Protein AF-A0A067FQT7-F1 (afdb_monomer_lite)

Secondary structure (DSSP, 8-state):
-EEEE-GGG-EEEEEEEEEEEE---S----S---EEEEEEEEESSB-SSSBTTSEEEEEEESGGGBPP-SS-S-GGGTEEEEEEEEEEEEETTTEEEEEEEEEEEEE-----

Organism: Citrus sinensis (NCBI:txid2711)

pLDDT: mean 88.09, std 12.65, range [48.38, 97.69]

Radius of gyration: 15.31 Å; chains: 1; bounding box: 39×27×37 Å

Structure (mmCIF, N/CA/C/O backbone):
data_AF-A0A067FQT7-F1
#
_entry.id   AF-A0A067FQT7-F1
#
loop_
_atom_site.group_PDB
_atom_site.id
_atom_site.type_symbol
_atom_site.label_atom_id
_atom_site.label_alt_id
_atom_site.label_comp_id
_atom_site.label_asym_id
_atom_site.label_entity_id
_atom_site.label_seq_id
_atom_site.pdbx_PDB_ins_code
_atom_site.Cartn_x
_atom_site.Cartn_y
_atom_site.Cartn_z
_atom_site.occupancy
_atom_site.B_iso_or_equiv
_atom_site.auth_seq_id
_atom_site.auth_comp_id
_atom_site.auth_asym_id
_atom_site.auth_atom_id
_atom_site.pdbx_PDB_model_num
ATOM 1 N N . LEU A 1 1 ? -0.163 -12.290 1.552 1.00 90.62 1 LEU A N 1
ATOM 2 C CA . LEU A 1 1 ? 0.263 -11.861 0.200 1.00 90.62 1 LEU A CA 1
ATOM 3 C C . LEU A 1 1 ? -0.926 -11.193 -0.452 1.00 90.62 1 LEU A C 1
ATOM 5 O O . LEU A 1 1 ? -2.039 -11.621 -0.174 1.00 90.62 1 LEU A O 1
ATOM 9 N N . TYR A 1 2 ? -0.696 -10.158 -1.249 1.00 93.38 2 TYR A N 1
ATOM 10 C CA . TYR A 1 2 ? -1.744 -9.439 -1.963 1.00 93.38 2 TYR A CA 1
ATOM 11 C C . TYR A 1 2 ? -1.338 -9.266 -3.419 1.00 93.38 2 TYR A C 1
ATOM 13 O O . TYR A 1 2 ? -0.151 -9.191 -3.735 1.00 93.38 2 TYR A O 1
ATOM 21 N N . VAL A 1 3 ? -2.342 -9.202 -4.279 1.00 93.31 3 VAL A N 1
ATOM 22 C CA . VAL A 1 3 ? -2.197 -8.907 -5.699 1.00 93.31 3 VAL A CA 1
ATOM 23 C C . VAL A 1 3 ? -2.698 -7.483 -5.905 1.00 93.31 3 VAL A C 1
ATOM 25 O O . VAL A 1 3 ? -3.790 -7.152 -5.448 1.00 93.31 3 VAL A O 1
ATOM 28 N N . GLY A 1 4 ? -1.887 -6.631 -6.525 1.00 88.00 4 GLY A N 1
ATOM 29 C CA . GLY A 1 4 ? -2.223 -5.229 -6.766 1.00 88.00 4 GLY A CA 1
ATOM 30 C C . GLY A 1 4 ? -2.069 -4.855 -8.233 1.00 88.00 4 GLY A C 1
ATOM 31 O O . GLY A 1 4 ? -1.224 -5.408 -8.932 1.00 88.00 4 GLY A O 1
ATOM 32 N N . ALA A 1 5 ? -2.872 -3.896 -8.689 1.00 88.44 5 ALA A N 1
ATOM 33 C CA . ALA A 1 5 ? -2.715 -3.278 -10.000 1.00 88.44 5 ALA A CA 1
ATOM 34 C C . ALA A 1 5 ? -1.763 -2.077 -9.890 1.00 88.44 5 ALA A C 1
ATOM 36 O O . ALA A 1 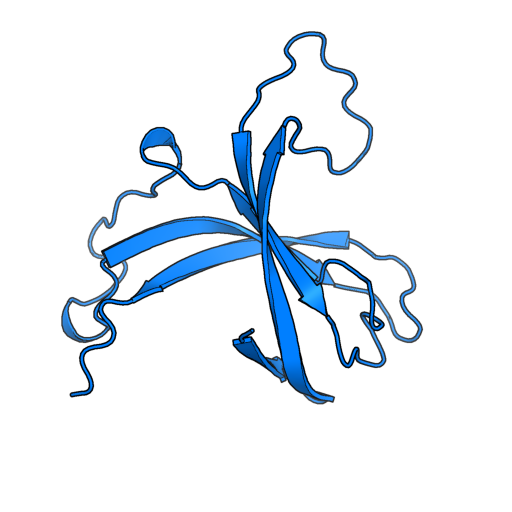5 ? -2.030 -1.153 -9.122 1.00 88.44 5 ALA A O 1
ATOM 37 N N . PHE A 1 6 ? -0.665 -2.077 -10.651 1.00 82.94 6 PHE A N 1
ATOM 38 C CA . PHE A 1 6 ? 0.366 -1.031 -10.604 1.00 82.94 6 PHE A CA 1
ATOM 39 C C . PHE A 1 6 ? 0.462 -0.284 -11.938 1.00 82.94 6 PHE A C 1
ATOM 41 O O . PHE A 1 6 ? 1.506 -0.217 -12.585 1.00 82.94 6 PHE 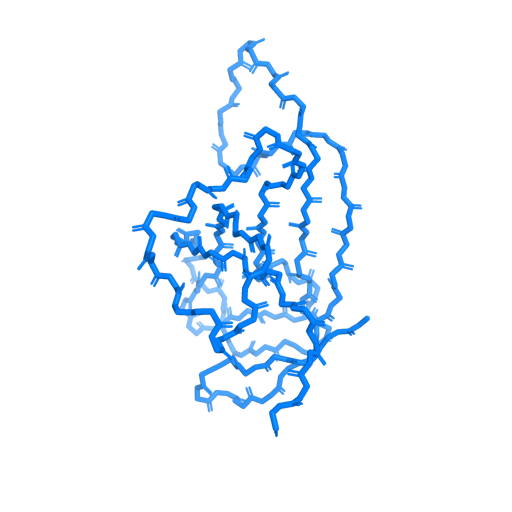A O 1
ATOM 48 N N . GLY A 1 7 ? -0.664 0.300 -12.350 1.00 77.88 7 GLY A N 1
ATOM 49 C CA . GLY A 1 7 ? -0.740 1.129 -13.551 1.00 77.88 7 GLY A CA 1
ATOM 50 C C . GLY A 1 7 ? -0.412 0.348 -14.836 1.00 77.88 7 GLY A C 1
ATOM 51 O O . GLY A 1 7 ? -0.888 -0.778 -14.994 1.00 77.88 7 GLY A O 1
ATOM 52 N N . PRO A 1 8 ? 0.368 0.922 -15.773 1.00 79.62 8 PRO A N 1
ATOM 53 C CA . PRO A 1 8 ? 0.585 0.342 -17.103 1.00 79.62 8 PRO A CA 1
ATOM 54 C C . PRO A 1 8 ? 1.442 -0.933 -17.098 1.00 79.62 8 PRO A C 1
ATOM 56 O O . PRO A 1 8 ? 1.504 -1.618 -18.114 1.00 79.62 8 PRO A O 1
ATOM 59 N N . TYR A 1 9 ? 2.094 -1.262 -15.979 1.00 79.38 9 TYR A N 1
ATOM 60 C CA . TYR A 1 9 ? 2.978 -2.428 -15.857 1.00 79.38 9 TYR A CA 1
ATOM 61 C C . TYR A 1 9 ? 2.228 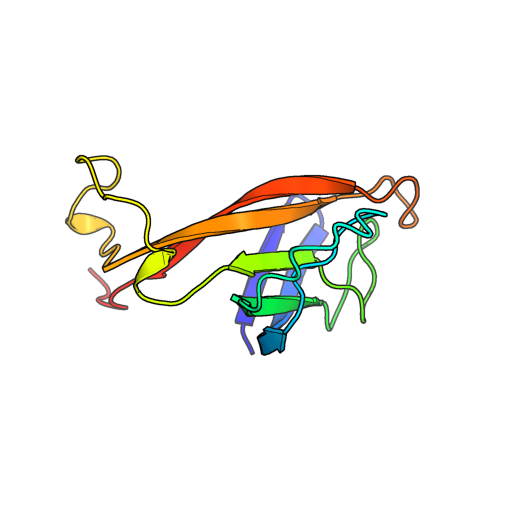-3.715 -15.500 1.00 79.38 9 TYR A C 1
ATOM 63 O O . TYR A 1 9 ? 2.803 -4.798 -15.515 1.00 79.38 9 TYR A O 1
ATOM 71 N N . GLY A 1 10 ? 0.922 -3.607 -15.246 1.00 87.50 10 GLY A N 1
ATOM 72 C CA . GLY A 1 10 ? 0.059 -4.743 -14.977 1.00 87.50 10 GLY A CA 1
ATOM 73 C C . GLY A 1 10 ? -0.015 -5.093 -13.496 1.00 87.50 10 GLY A C 1
ATOM 74 O O . GLY A 1 10 ? -0.058 -4.229 -12.615 1.00 87.50 10 GLY A O 1
ATOM 75 N N . THR A 1 11 ? -0.159 -6.387 -13.241 1.00 93.50 11 THR A N 1
ATOM 76 C CA . THR A 1 11 ? -0.446 -6.926 -11.915 1.00 93.50 11 THR A CA 1
ATOM 77 C C . THR A 1 11 ? 0.839 -7.340 -11.213 1.00 93.50 11 THR A C 1
ATOM 79 O O . THR A 1 11 ? 1.624 -8.094 -11.773 1.00 93.50 11 THR A O 1
ATOM 82 N N . GLU A 1 12 ? 0.998 -6.933 -9.955 1.00 94.50 12 GLU A N 1
ATOM 83 C CA . GLU A 1 12 ? 2.159 -7.270 -9.130 1.00 94.50 12 GLU A CA 1
ATOM 84 C C . GLU A 1 12 ? 1.747 -7.991 -7.850 1.00 94.50 12 GLU A C 1
ATOM 86 O O . GLU A 1 12 ? 0.674 -7.751 -7.283 1.00 94.50 12 GLU A O 1
ATOM 91 N N . VAL A 1 13 ? 2.648 -8.826 -7.339 1.00 96.62 13 VAL A N 1
ATOM 92 C CA . VAL A 1 13 ? 2.492 -9.454 -6.029 1.00 96.62 13 VAL A CA 1
ATOM 93 C C . VAL A 1 13 ? 3.235 -8.627 -4.990 1.00 96.62 13 VAL A C 1
ATOM 95 O O . VAL A 1 13 ? 4.426 -8.336 -5.126 1.00 96.62 13 VAL A O 1
ATOM 98 N N . VAL A 1 14 ? 2.541 -8.291 -3.905 1.00 97.06 14 VAL A N 1
ATOM 99 C CA . VAL A 1 14 ? 3.118 -7.595 -2.757 1.00 97.06 14 VAL A CA 1
ATOM 100 C C . VAL A 1 14 ? 2.936 -8.380 -1.465 1.00 97.06 14 VAL A C 1
ATOM 102 O O . VAL A 1 14 ? 1.941 -9.075 -1.230 1.00 97.06 14 VAL A O 1
ATOM 105 N N . GLN A 1 15 ? 3.904 -8.236 -0.570 1.00 97.69 15 GLN A N 1
ATOM 106 C CA . GLN A 1 15 ? 3.802 -8.706 0.800 1.00 97.69 15 GLN A CA 1
ATOM 107 C C . GLN A 1 15 ? 3.496 -7.529 1.718 1.00 97.69 15 GLN A C 1
ATOM 109 O O . GLN A 1 15 ? 4.335 -6.651 1.899 1.00 97.69 15 GLN A O 1
ATOM 114 N N . LEU A 1 16 ? 2.317 -7.542 2.339 1.00 96.38 16 LEU A N 1
ATOM 115 C CA . LEU A 1 16 ? 2.009 -6.629 3.433 1.00 96.38 16 LEU A CA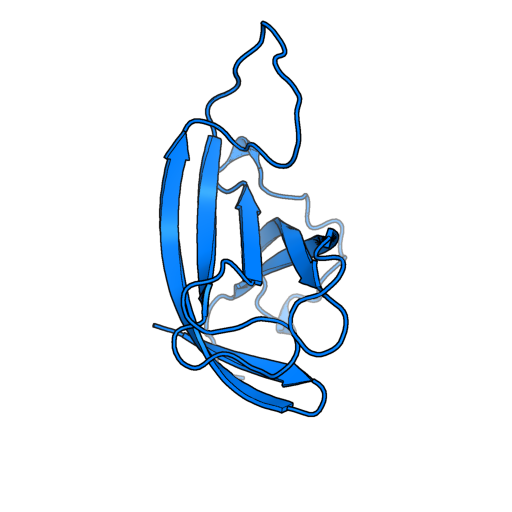 1
ATOM 116 C C . LEU A 1 16 ? 2.666 -7.142 4.720 1.00 96.38 16 LEU A C 1
ATOM 118 O O . LEU A 1 16 ? 2.467 -8.299 5.098 1.00 96.38 16 LEU A O 1
ATOM 122 N N . ARG A 1 17 ? 3.438 -6.290 5.387 1.00 95.56 17 ARG A N 1
ATOM 123 C CA . ARG A 1 17 ? 4.146 -6.581 6.635 1.00 95.56 17 ARG A CA 1
ATOM 124 C C . ARG A 1 17 ? 3.699 -5.586 7.693 1.00 95.56 17 ARG A C 1
ATOM 126 O O . ARG A 1 17 ? 3.7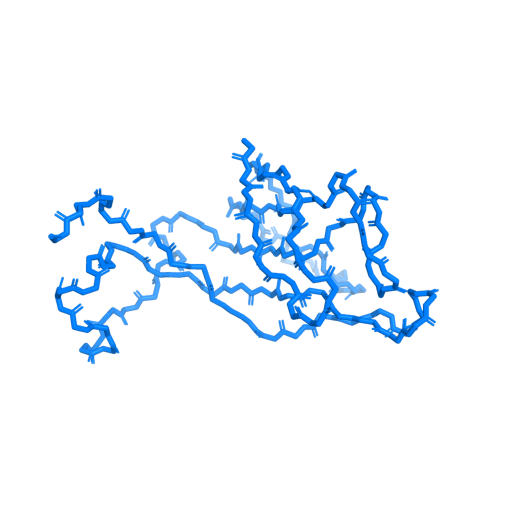82 -4.385 7.464 1.00 95.56 17 ARG A O 1
ATOM 133 N N . ARG A 1 18 ? 3.242 -6.079 8.843 1.00 94.62 18 ARG A N 1
ATOM 134 C CA . ARG A 1 18 ? 2.948 -5.248 10.019 1.00 94.62 18 ARG A CA 1
ATOM 135 C C . ARG A 1 18 ? 4.233 -5.038 10.811 1.00 94.62 18 ARG A C 1
ATOM 137 O O . ARG A 1 18 ? 4.974 -5.994 11.031 1.00 94.62 18 ARG A O 1
ATOM 144 N N . LYS A 1 19 ? 4.490 -3.803 11.227 1.00 93.38 19 LYS A N 1
ATOM 145 C CA . LYS A 1 19 ? 5.690 -3.384 11.955 1.00 93.38 19 LYS A CA 1
ATOM 146 C C . LYS A 1 19 ? 5.307 -2.443 13.095 1.00 93.38 19 LYS A C 1
ATOM 148 O O . LYS A 1 19 ? 4.249 -1.817 13.076 1.00 93.38 19 LYS A O 1
ATOM 153 N N . TYR A 1 20 ? 6.201 -2.358 14.072 1.00 91.25 20 TYR A N 1
ATOM 154 C CA . TYR A 1 20 ? 6.136 -1.411 15.177 1.00 91.25 20 TYR A CA 1
ATOM 155 C C . TYR A 1 20 ? 7.482 -0.716 15.259 1.00 91.25 20 TYR A C 1
ATOM 157 O O . TYR A 1 20 ? 8.517 -1.381 15.195 1.00 91.25 20 TYR A O 1
ATOM 165 N N . GLY A 1 21 ? 7.486 0.605 15.365 1.00 87.06 21 GLY A N 1
ATOM 166 C CA . GLY A 1 21 ? 8.739 1.342 15.415 1.00 87.06 21 GLY A CA 1
ATOM 167 C C . GLY A 1 21 ? 8.638 2.727 14.818 1.00 87.06 21 GLY A C 1
ATOM 168 O O . GLY A 1 21 ? 7.553 3.284 14.649 1.00 87.06 21 GLY A O 1
ATOM 169 N N . GLN A 1 22 ? 9.804 3.253 14.467 1.00 79.38 22 GLN A N 1
ATOM 170 C CA . GLN A 1 22 ? 9.914 4.537 13.806 1.00 79.38 22 GLN A CA 1
ATOM 171 C C . GLN A 1 22 ? 9.310 4.486 12.406 1.00 79.38 22 GLN A C 1
ATOM 173 O O . GLN A 1 22 ? 9.554 3.564 11.621 1.00 79.38 22 GLN A O 1
ATOM 178 N N . TRP A 1 23 ? 8.552 5.531 12.103 1.00 74.38 23 TRP A N 1
ATOM 179 C CA . TRP A 1 23 ? 8.084 5.855 10.768 1.00 74.38 23 TRP A CA 1
ATOM 180 C C . TRP A 1 23 ? 9.077 6.842 10.145 1.00 74.38 23 TRP A C 1
ATOM 182 O O . TRP A 1 23 ? 8.841 8.045 10.131 1.00 74.38 23 TRP A O 1
ATOM 192 N N . SER A 1 24 ? 10.240 6.365 9.698 1.00 63.94 24 SER A N 1
ATOM 193 C CA . SER A 1 24 ? 11.247 7.227 9.074 1.00 63.94 24 SER A CA 1
ATOM 194 C C . SER A 1 24 ? 11.102 7.203 7.550 1.00 63.94 24 SER A C 1
ATOM 196 O O . SER A 1 24 ? 11.241 6.181 6.879 1.00 63.94 24 SER A O 1
ATOM 198 N N . GLY A 1 25 ? 10.764 8.347 6.967 1.00 58.50 25 GLY A N 1
ATOM 199 C CA . GLY A 1 25 ? 11.096 8.664 5.584 1.00 58.50 25 GLY A CA 1
ATOM 200 C C . GLY A 1 25 ? 11.872 9.959 5.634 1.00 58.50 25 GLY A C 1
ATOM 201 O O . GLY A 1 25 ? 11.291 10.960 6.012 1.00 58.50 25 GLY A O 1
ATOM 202 N N . GLU A 1 26 ? 13.160 9.892 5.315 1.00 51.00 26 GLU A N 1
ATOM 203 C CA . GLU A 1 26 ? 14.048 11.050 5.169 1.00 51.00 26 GLU A CA 1
ATOM 204 C C . GLU A 1 26 ? 14.289 11.880 6.445 1.00 51.00 26 GLU A C 1
ATOM 206 O O . GLU A 1 26 ? 13.543 12.772 6.816 1.00 51.00 26 GLU A O 1
ATOM 211 N N . GLY A 1 27 ? 15.431 11.618 7.088 1.00 48.38 27 GLY A N 1
ATOM 212 C CA . GLY A 1 27 ? 16.253 12.675 7.691 1.00 48.38 27 GLY A CA 1
ATOM 213 C C . GLY A 1 27 ? 15.807 13.332 9.001 1.00 48.38 27 GLY A C 1
ATOM 214 O O . GLY A 1 27 ? 16.650 13.963 9.635 1.00 48.38 27 GLY A O 1
ATOM 215 N N . GLU A 1 28 ? 14.570 13.176 9.468 1.00 49.34 28 GLU A N 1
ATOM 216 C CA . GLU A 1 28 ? 14.153 13.815 10.721 1.00 49.34 28 GLU A CA 1
ATOM 217 C C . GLU A 1 28 ? 14.641 13.037 11.950 1.00 49.34 28 GLU A C 1
ATOM 219 O O . GLU A 1 28 ? 13.959 12.189 12.524 1.00 49.34 28 GLU A O 1
ATOM 224 N N . LYS A 1 29 ? 15.858 13.370 12.391 1.00 51.28 29 LYS A N 1
ATOM 225 C CA . LYS A 1 29 ? 16.305 13.149 13.772 1.00 51.28 29 LYS A CA 1
ATOM 226 C C . LYS A 1 29 ? 15.658 14.201 14.679 1.00 51.28 29 LYS A C 1
ATOM 228 O O . LYS A 1 29 ? 16.341 15.072 15.208 1.00 51.28 29 LYS A O 1
ATOM 233 N N . SER A 1 30 ? 14.338 14.137 14.820 1.00 53.31 30 SER A N 1
ATOM 234 C CA . SER A 1 30 ? 13.639 14.816 15.910 1.00 53.31 30 SER A CA 1
ATOM 235 C C . SER A 1 30 ? 13.862 14.029 17.207 1.00 53.31 30 SER A C 1
ATOM 237 O O . SER A 1 30 ? 13.874 12.796 17.197 1.00 53.31 30 SER A O 1
ATOM 239 N N . SER A 1 31 ? 14.067 14.731 18.322 1.00 55.09 31 SER A N 1
ATOM 240 C CA . SER A 1 31 ? 14.167 14.148 19.668 1.00 55.09 31 SER A CA 1
ATOM 241 C C . SER A 1 31 ? 12.861 13.498 20.144 1.00 55.09 31 SER A C 1
ATOM 243 O O . SER A 1 31 ? 12.893 12.694 21.074 1.00 55.09 31 SER A O 1
ATOM 245 N N . ASP A 1 32 ? 11.744 13.775 19.467 1.00 55.88 32 ASP A N 1
ATOM 246 C CA . ASP A 1 32 ? 10.430 13.204 19.750 1.00 55.88 32 ASP A CA 1
ATOM 247 C C . ASP A 1 32 ? 10.192 11.983 18.850 1.00 55.88 32 ASP A C 1
ATOM 249 O O . ASP A 1 32 ? 9.486 12.023 17.841 1.00 55.88 32 ASP A O 1
ATOM 253 N N . MET A 1 33 ? 10.861 10.874 19.180 1.00 60.56 33 MET A N 1
ATOM 254 C CA . MET A 1 33 ? 10.689 9.604 18.471 1.00 60.56 33 MET A CA 1
ATOM 255 C C . MET A 1 33 ? 9.314 9.000 18.774 1.00 60.56 33 MET A C 1
ATOM 257 O O . MET A 1 33 ? 9.152 8.239 19.728 1.00 60.56 33 MET A O 1
ATOM 261 N N . GLU A 1 34 ? 8.321 9.293 17.939 1.00 69.19 34 GLU A N 1
ATOM 262 C CA . GLU A 1 34 ? 7.026 8.619 18.011 1.00 69.19 34 GLU A CA 1
ATOM 263 C C . GLU A 1 34 ? 7.103 7.204 17.411 1.00 69.19 34 GLU A C 1
ATOM 265 O O . GLU A 1 34 ? 7.529 6.988 16.270 1.00 69.19 34 GLU A O 1
ATOM 270 N N . PHE A 1 35 ? 6.682 6.217 18.203 1.00 83.12 35 PHE A N 1
ATOM 271 C CA . PHE A 1 35 ? 6.544 4.829 17.775 1.00 83.12 35 PHE A CA 1
ATOM 272 C C . PHE A 1 35 ? 5.147 4.613 17.206 1.00 83.12 35 PHE A C 1
ATOM 274 O O . PHE A 1 35 ? 4.147 4.834 17.888 1.00 83.12 35 PHE A O 1
ATOM 281 N N . PHE A 1 36 ? 5.076 4.119 15.974 1.00 87.75 36 PHE A N 1
ATOM 282 C CA . PHE A 1 36 ? 3.813 3.802 15.321 1.00 87.75 36 PHE A CA 1
ATOM 283 C C . PHE A 1 36 ? 3.684 2.303 15.106 1.00 87.75 36 PHE A C 1
ATOM 285 O O . PHE A 1 36 ? 4.660 1.602 14.830 1.00 87.75 36 PHE A O 1
ATOM 292 N N . GLU A 1 37 ? 2.449 1.825 15.173 1.00 93.62 37 GLU A N 1
ATOM 293 C CA . GLU A 1 37 ? 2.063 0.613 14.473 1.00 93.62 37 GLU A CA 1
ATOM 294 C C . GLU A 1 37 ? 1.822 0.978 13.006 1.00 93.62 37 GLU A C 1
ATOM 296 O O . GLU A 1 37 ? 1.083 1.913 12.697 1.00 93.62 37 GLU A O 1
ATOM 301 N N . TYR A 1 38 ? 2.451 0.266 12.081 1.00 94.94 38 TYR A N 1
ATOM 302 C CA . TYR A 1 38 ? 2.320 0.572 10.666 1.00 94.94 38 TYR A CA 1
ATOM 303 C C . TYR A 1 38 ? 2.436 -0.669 9.792 1.00 94.94 38 TYR A C 1
ATOM 305 O O . TYR A 1 38 ? 2.855 -1.740 10.235 1.00 94.94 38 TYR A O 1
ATOM 313 N N . VAL A 1 39 ? 2.042 -0.525 8.531 1.00 96.00 39 VAL A N 1
ATOM 314 C CA . VAL A 1 39 ? 2.227 -1.557 7.514 1.00 96.00 39 VAL A CA 1
ATOM 315 C C . VAL A 1 39 ? 3.109 -1.057 6.385 1.00 96.00 39 VAL A C 1
ATOM 317 O O . VAL A 1 39 ? 3.057 0.116 6.022 1.00 96.00 39 VAL A O 1
ATOM 320 N N . GLU A 1 40 ? 3.880 -1.970 5.811 1.00 96.19 40 GLU A N 1
ATOM 321 C CA . GLU A 1 40 ? 4.634 -1.789 4.571 1.00 96.19 40 GLU A CA 1
ATOM 322 C C . GLU A 1 40 ? 4.181 -2.842 3.561 1.00 96.19 40 GLU A C 1
ATOM 324 O O . GLU A 1 40 ? 4.082 -4.022 3.899 1.00 96.19 40 GLU A O 1
ATOM 329 N N . ALA A 1 41 ? 3.929 -2.438 2.321 1.00 96.62 41 ALA A N 1
ATOM 330 C CA . ALA A 1 41 ? 3.779 -3.342 1.192 1.00 96.62 41 ALA A CA 1
ATOM 331 C C . ALA A 1 41 ? 5.105 -3.400 0.430 1.00 96.62 41 ALA A C 1
ATOM 333 O O . ALA A 1 41 ? 5.553 -2.396 -0.125 1.00 96.62 41 ALA A O 1
ATOM 334 N N . VAL A 1 42 ? 5.727 -4.575 0.410 1.00 96.81 42 VAL A N 1
ATOM 335 C CA . VAL A 1 42 ? 6.977 -4.843 -0.313 1.00 96.81 42 VAL A CA 1
ATOM 336 C C . VAL A 1 42 ? 6.651 -5.534 -1.627 1.00 96.81 42 VAL A C 1
ATOM 338 O O . VAL A 1 42 ? 5.928 -6.533 -1.613 1.00 96.81 42 VAL A O 1
ATOM 341 N N . LYS A 1 43 ? 7.180 -5.038 -2.749 1.00 96.50 43 LYS A N 1
ATOM 342 C CA . LYS A 1 43 ? 7.034 -5.720 -4.041 1.00 96.50 43 LYS A CA 1
ATOM 343 C C . LYS A 1 43 ? 7.836 -7.011 -4.052 1.00 96.50 43 LYS A C 1
ATOM 345 O O . LYS A 1 43 ? 9.009 -7.014 -3.700 1.00 96.50 43 LYS A O 1
ATOM 350 N N . LEU A 1 44 ? 7.199 -8.108 -4.444 1.00 96.88 44 LEU A N 1
ATOM 351 C CA . LEU A 1 44 ? 7.872 -9.395 -4.626 1.00 96.88 44 LEU A CA 1
ATOM 352 C C . LEU A 1 44 ? 8.255 -9.640 -6.082 1.00 96.88 44 LEU A C 1
ATOM 354 O O . LEU A 1 44 ? 9.266 -10.283 -6.333 1.00 96.88 44 LEU A O 1
ATOM 358 N N . THR A 1 45 ? 7.458 -9.126 -7.015 1.00 95.81 45 THR A N 1
ATOM 359 C CA . THR A 1 45 ? 7.689 -9.229 -8.462 1.00 95.81 45 THR A CA 1
ATOM 360 C C . THR A 1 45 ? 8.422 -7.997 -8.996 1.00 95.81 45 THR A C 1
ATOM 362 O O . THR A 1 45 ? 9.468 -8.151 -9.621 1.00 95.81 45 THR A O 1
ATOM 365 N N . GLY A 1 46 ? 7.978 -6.792 -8.623 1.00 94.06 46 GLY A N 1
ATOM 366 C CA . GLY A 1 46 ? 8.643 -5.545 -9.009 1.00 94.06 46 GLY A CA 1
ATOM 367 C C . GLY A 1 46 ? 8.280 -5.092 -10.423 1.00 94.06 46 GLY A C 1
ATOM 368 O O . GLY A 1 46 ? 7.958 -5.903 -11.278 1.00 94.06 46 GLY A O 1
ATOM 369 N N . ASP A 1 47 ? 8.389 -3.791 -10.682 1.00 93.38 47 ASP A N 1
ATOM 370 C CA . ASP A 1 47 ? 8.242 -3.223 -12.024 1.00 93.38 47 ASP A CA 1
ATOM 371 C C . ASP A 1 47 ? 9.443 -2.334 -12.400 1.00 93.38 47 ASP A C 1
ATOM 373 O O . ASP A 1 47 ? 10.433 -2.233 -11.669 1.00 93.38 47 ASP A O 1
ATOM 377 N N . LEU A 1 48 ? 9.361 -1.698 -13.573 1.00 92.25 48 LEU A N 1
ATOM 378 C CA . LEU A 1 48 ? 10.412 -0.835 -14.120 1.00 92.25 48 LEU A CA 1
ATOM 379 C C . LEU A 1 48 ? 10.680 0.425 -13.281 1.00 92.25 48 LEU A C 1
ATOM 381 O O . LEU A 1 48 ? 11.738 1.044 -13.427 1.00 92.25 48 LEU A O 1
ATOM 385 N N . ASN A 1 49 ? 9.736 0.831 -12.436 1.00 93.81 49 ASN A N 1
ATOM 386 C CA . ASN A 1 49 ? 9.841 2.000 -11.578 1.00 93.81 49 ASN A CA 1
ATOM 387 C C . ASN A 1 49 ? 10.194 1.603 -10.148 1.00 93.81 49 ASN A C 1
ATOM 389 O O . ASN A 1 49 ? 11.037 2.258 -9.560 1.00 93.81 49 ASN A O 1
ATOM 393 N N . VAL A 1 50 ? 9.603 0.551 -9.584 1.00 95.38 50 VAL A N 1
ATOM 394 C CA . VAL A 1 50 ? 9.848 0.077 -8.218 1.00 95.38 50 VAL A CA 1
ATOM 395 C C . VAL A 1 50 ? 10.191 -1.419 -8.255 1.00 95.38 50 VAL A C 1
ATOM 397 O O . VAL A 1 50 ? 9.294 -2.243 -8.457 1.00 95.38 50 VAL A O 1
ATOM 400 N N . PRO A 1 51 ? 11.463 -1.798 -8.043 1.00 96.19 51 PRO A N 1
ATOM 401 C CA . PRO A 1 51 ? 11.910 -3.176 -8.197 1.00 96.19 51 PRO A CA 1
ATOM 402 C C . PRO A 1 51 ? 11.435 -4.077 -7.051 1.00 96.19 51 PRO A C 1
ATOM 404 O O . PRO A 1 51 ? 10.962 -3.623 -6.005 1.00 96.19 51 PRO A O 1
ATOM 407 N N . ALA A 1 52 ? 11.578 -5.389 -7.245 1.00 97.19 52 ALA A N 1
ATOM 408 C CA . ALA A 1 52 ? 11.333 -6.366 -6.193 1.00 97.19 52 ALA A CA 1
ATOM 409 C C . ALA A 1 52 ? 12.239 -6.106 -4.978 1.00 97.19 52 ALA A C 1
ATOM 411 O O . ALA A 1 52 ? 13.394 -5.710 -5.112 1.00 97.19 52 ALA A O 1
ATOM 412 N N . GLY A 1 53 ? 11.709 -6.352 -3.784 1.00 96.94 53 GLY A N 1
ATOM 413 C CA . GLY A 1 53 ? 12.370 -6.083 -2.509 1.00 96.94 53 GLY A CA 1
ATOM 414 C C . GLY A 1 53 ? 12.111 -4.681 -1.956 1.00 96.94 53 GLY A C 1
ATOM 415 O O . GLY A 1 53 ? 12.216 -4.490 -0.745 1.00 96.94 53 GLY A O 1
ATOM 416 N N . GLU A 1 54 ? 11.691 -3.727 -2.789 1.00 97.06 54 GLU A N 1
ATOM 417 C CA . GLU A 1 54 ? 11.421 -2.361 -2.346 1.00 97.06 54 GLU A CA 1
ATOM 418 C C . GLU A 1 54 ? 10.021 -2.197 -1.744 1.00 97.06 54 GLU A C 1
ATOM 420 O O . GLU A 1 54 ? 9.033 -2.808 -2.172 1.00 97.06 54 GLU A O 1
ATOM 425 N N . VAL A 1 55 ? 9.925 -1.316 -0.744 1.00 95.44 55 VAL A N 1
ATOM 426 C CA . VAL A 1 55 ? 8.636 -0.879 -0.196 1.00 95.44 55 VAL A CA 1
ATOM 427 C C . VAL A 1 55 ? 7.964 0.040 -1.215 1.00 95.44 55 VAL A C 1
ATOM 429 O O . VAL A 1 55 ? 8.504 1.094 -1.548 1.00 95.44 55 VAL A O 1
ATOM 432 N N . THR A 1 56 ? 6.774 -0.339 -1.680 1.00 94.94 56 THR A N 1
ATOM 433 C CA . THR A 1 56 ? 5.979 0.438 -2.645 1.00 94.94 56 THR A CA 1
ATOM 434 C C . THR A 1 56 ? 4.845 1.220 -1.999 1.00 94.94 56 THR A C 1
ATOM 436 O O . THR A 1 56 ? 4.332 2.157 -2.603 1.00 94.94 56 THR A O 1
ATOM 439 N N . PHE A 1 57 ? 4.430 0.840 -0.792 1.00 95.88 57 PHE A N 1
ATOM 440 C CA . PHE A 1 57 ? 3.398 1.542 -0.042 1.00 95.88 57 PHE A CA 1
ATOM 441 C C . PHE A 1 57 ? 3.619 1.361 1.455 1.00 95.88 57 PHE A C 1
ATOM 443 O O . PHE A 1 57 ? 4.087 0.310 1.895 1.00 95.88 57 PHE A O 1
ATOM 450 N N . ARG A 1 58 ? 3.241 2.361 2.245 1.00 95.69 58 ARG A N 1
ATOM 451 C CA . ARG A 1 58 ? 3.204 2.275 3.704 1.00 95.69 58 ARG A CA 1
ATOM 452 C C . ARG A 1 58 ? 2.004 3.028 4.265 1.00 95.69 58 ARG A C 1
ATOM 454 O O . ARG A 1 58 ? 1.626 4.051 3.711 1.00 95.69 58 ARG A O 1
ATOM 461 N N . ALA A 1 59 ? 1.448 2.586 5.391 1.00 96.12 59 ALA A N 1
ATOM 462 C CA . ALA A 1 59 ? 0.440 3.357 6.134 1.00 96.12 59 ALA A CA 1
ATOM 463 C C . ALA A 1 59 ? 0.608 3.211 7.648 1.00 96.12 59 ALA A C 1
ATOM 465 O O . ALA A 1 59 ? 0.861 2.104 8.131 1.00 96.12 59 ALA A O 1
ATOM 466 N N . LYS A 1 60 ? 0.431 4.313 8.389 1.00 94.50 60 LYS A N 1
ATOM 467 C CA . LYS A 1 60 ? 0.302 4.274 9.853 1.00 94.50 60 LYS A CA 1
ATOM 468 C C . LYS A 1 60 ? -1.066 3.693 10.184 1.00 94.50 60 LYS A C 1
ATOM 470 O O . LYS A 1 60 ? -2.075 4.166 9.668 1.00 94.50 60 LYS A O 1
ATOM 475 N N . ILE A 1 61 ? -1.105 2.667 11.020 1.00 93.50 61 ILE A N 1
ATOM 476 C CA . ILE A 1 61 ? -2.342 1.978 11.389 1.00 93.50 61 ILE A CA 1
ATOM 477 C C . ILE A 1 61 ? -2.548 2.008 12.907 1.00 93.50 61 ILE A C 1
ATOM 479 O O . ILE A 1 61 ? -1.781 2.608 13.653 1.00 93.50 61 ILE A O 1
ATOM 483 N N . GLY A 1 62 ? -3.631 1.386 13.368 1.00 91.12 62 GLY A N 1
ATOM 484 C CA . GLY A 1 62 ? -4.056 1.423 14.765 1.00 91.12 62 GLY A CA 1
ATOM 485 C C . GLY A 1 62 ? -5.201 2.409 14.995 1.00 91.12 62 GLY A C 1
ATOM 486 O O . GLY A 1 62 ? -5.563 3.199 14.123 1.00 91.12 62 GLY A O 1
ATOM 487 N N . LYS A 1 63 ? -5.830 2.337 16.175 1.00 86.81 63 LYS A N 1
ATOM 488 C CA . LYS A 1 63 ? -7.065 3.092 16.465 1.00 86.81 63 LYS A CA 1
ATOM 489 C C . LYS A 1 63 ? -6.881 4.609 16.336 1.00 86.81 63 LYS A C 1
ATOM 491 O O . LYS A 1 63 ? -7.765 5.260 15.795 1.00 86.81 63 LYS A O 1
ATOM 496 N N . GLY A 1 64 ? -5.743 5.142 16.788 1.00 89.12 64 GLY A N 1
ATOM 497 C CA . GLY A 1 64 ? -5.437 6.578 16.731 1.00 89.12 64 GLY A CA 1
ATOM 498 C C . GLY A 1 64 ? -5.092 7.106 15.334 1.00 89.12 64 GLY A C 1
ATOM 499 O O . GLY A 1 64 ? -5.118 8.311 15.127 1.00 89.12 64 GLY A O 1
ATOM 500 N N . SER A 1 65 ? -4.801 6.227 14.370 1.00 91.31 65 SER A N 1
ATOM 501 C CA . SER A 1 65 ? -4.449 6.613 12.993 1.00 91.31 65 SER A CA 1
ATOM 502 C C . SER A 1 65 ? -5.613 6.480 12.007 1.00 91.31 65 SER A C 1
ATOM 504 O O . SER A 1 65 ? -5.438 6.742 10.818 1.00 91.31 65 SER A O 1
ATOM 506 N N . ARG A 1 66 ? -6.798 6.060 12.477 1.00 94.44 66 ARG A N 1
ATOM 507 C CA . ARG A 1 66 ? -8.000 5.967 11.642 1.00 94.44 66 ARG A CA 1
ATOM 508 C C . ARG A 1 66 ? -8.466 7.357 11.231 1.00 94.44 66 ARG A C 1
ATOM 510 O O . ARG A 1 66 ? -8.685 8.220 12.078 1.00 94.44 66 ARG A O 1
ATOM 517 N N . LEU A 1 67 ? -8.676 7.541 9.936 1.00 94.44 67 LEU A N 1
ATOM 518 C CA . LEU A 1 67 ? -9.281 8.752 9.407 1.00 94.44 67 LEU A CA 1
ATOM 519 C C . LEU A 1 67 ? -10.800 8.731 9.655 1.00 94.44 67 LEU A C 1
ATOM 521 O O . LEU A 1 67 ? -11.432 7.672 9.572 1.00 94.44 67 LEU A O 1
ATOM 525 N N . PRO A 1 68 ? -11.414 9.886 9.958 1.00 90.81 68 PRO A N 1
ATOM 526 C CA . PRO A 1 68 ? -12.857 9.972 10.114 1.00 90.81 68 PRO A CA 1
ATOM 527 C C . PRO A 1 68 ? -13.551 9.805 8.755 1.00 90.81 68 PRO A C 1
ATOM 529 O O . PRO A 1 68 ? -13.293 10.566 7.821 1.00 90.81 68 PRO A O 1
ATOM 532 N N . ASN A 1 69 ? -14.485 8.855 8.656 1.00 82.62 69 ASN A N 1
ATOM 533 C CA . ASN A 1 69 ? -15.327 8.700 7.470 1.00 82.62 69 ASN A CA 1
ATOM 534 C C . ASN A 1 69 ? -16.461 9.743 7.493 1.00 82.62 69 ASN A C 1
ATOM 536 O O . ASN A 1 69 ? -17.573 9.466 7.933 1.00 82.62 69 ASN A O 1
ATOM 540 N N . ARG A 1 70 ? -16.171 10.978 7.067 1.00 86.75 70 ARG A N 1
ATOM 541 C CA . ARG A 1 70 ? -17.136 12.096 7.005 1.00 86.75 70 ARG A CA 1
ATOM 542 C C . ARG A 1 70 ? -18.028 12.022 5.755 1.00 86.75 70 ARG A C 1
ATOM 544 O O . ARG A 1 70 ? -18.118 12.991 5.010 1.00 86.75 70 ARG A O 1
ATOM 551 N N . GLY A 1 71 ? -18.613 10.853 5.489 1.00 84.50 71 GLY A N 1
ATOM 552 C CA . GLY A 1 71 ? -19.372 10.585 4.258 1.00 84.50 71 GLY A CA 1
ATOM 553 C C . GLY A 1 71 ? -18.504 10.519 2.996 1.00 84.50 71 GLY A C 1
ATOM 554 O O . GLY A 1 71 ? -19.007 10.715 1.895 1.00 84.50 71 GLY A O 1
ATOM 555 N N . LYS A 1 72 ? -17.193 10.281 3.144 1.00 89.81 72 LYS A N 1
ATOM 556 C CA . LYS A 1 72 ? -16.244 10.226 2.020 1.00 89.81 72 LYS A CA 1
ATOM 557 C C . LYS A 1 72 ? -16.453 8.978 1.161 1.00 89.81 72 LYS A C 1
ATOM 559 O O . LYS A 1 72 ? -16.274 9.036 -0.051 1.00 89.81 72 LYS A O 1
ATOM 564 N N . PHE A 1 73 ? -16.810 7.863 1.794 1.00 89.94 73 PHE A N 1
ATOM 565 C CA . PHE A 1 73 ? -17.052 6.590 1.127 1.00 89.94 73 PHE A CA 1
ATOM 566 C C . PHE A 1 73 ? -18.496 6.145 1.380 1.00 89.94 73 PHE A C 1
ATOM 568 O O . PHE A 1 73 ? -18.868 6.050 2.553 1.00 89.94 73 PHE A O 1
ATOM 575 N N . PRO A 1 74 ? -19.289 5.880 0.322 1.00 89.50 74 PRO A N 1
ATOM 576 C CA . PRO A 1 74 ? -20.607 5.264 0.450 1.00 89.50 74 PRO A CA 1
ATOM 577 C C . PRO A 1 74 ? -20.536 3.895 1.136 1.00 89.50 74 PRO A C 1
ATOM 579 O O . PRO A 1 74 ? -19.541 3.174 0.989 1.00 89.50 74 PRO A O 1
ATOM 582 N N . ASP A 1 75 ? -21.594 3.523 1.857 1.00 86.75 75 ASP A N 1
ATOM 583 C CA . ASP A 1 75 ? -21.657 2.262 2.609 1.00 86.75 75 ASP A CA 1
ATOM 584 C C . ASP A 1 75 ? -21.549 1.036 1.687 1.00 86.75 75 ASP A C 1
ATOM 586 O O . ASP A 1 75 ? -20.992 0.007 2.077 1.00 86.75 75 ASP A O 1
ATOM 590 N N . GLU A 1 76 ? -22.004 1.162 0.437 1.00 88.12 76 GLU A N 1
ATOM 591 C CA . GLU A 1 76 ? -21.957 0.117 -0.588 1.00 88.12 76 GLU A CA 1
ATOM 592 C C . GLU A 1 76 ? -20.522 -0.272 -0.970 1.00 88.12 76 GLU A C 1
ATOM 594 O O . GLU A 1 76 ? -20.288 -1.400 -1.398 1.00 88.12 76 GLU A O 1
ATOM 599 N N . LEU A 1 77 ? -19.538 0.618 -0.772 1.00 88.50 77 LEU A N 1
ATOM 600 C CA . LEU A 1 77 ? -18.120 0.291 -0.974 1.00 88.50 77 LEU A CA 1
ATOM 601 C C . LEU A 1 77 ? -17.547 -0.577 0.155 1.00 88.50 77 LEU A C 1
ATOM 603 O O . LEU A 1 77 ? -16.432 -1.086 0.040 1.00 88.50 77 LEU A O 1
ATOM 607 N N . GLY A 1 78 ? -18.273 -0.726 1.267 1.00 91.81 78 GLY A N 1
ATOM 608 C CA . GLY A 1 78 ? -17.888 -1.595 2.372 1.00 91.81 78 GLY A CA 1
ATOM 609 C C . GLY A 1 78 ? -16.621 -1.162 3.115 1.00 91.81 78 GLY A C 1
ATOM 610 O O . GLY A 1 78 ? -15.972 -2.005 3.737 1.00 91.81 78 GLY A O 1
ATOM 611 N N . VAL A 1 79 ? -16.246 0.121 3.063 1.00 93.88 79 VAL A N 1
ATOM 612 C CA . VAL A 1 79 ? -15.070 0.659 3.769 1.00 93.88 79 VAL A CA 1
ATOM 613 C C . VAL A 1 79 ? -15.329 0.680 5.279 1.00 93.88 79 VAL A C 1
ATOM 615 O O . VAL A 1 79 ? -16.190 1.407 5.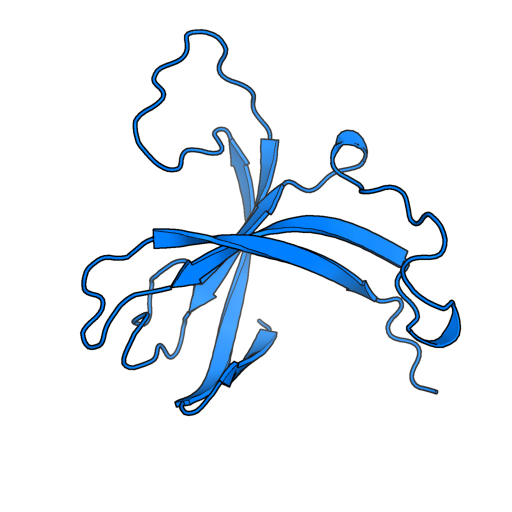762 1.00 93.88 79 VAL A O 1
ATOM 618 N N . VAL A 1 80 ? -14.554 -0.091 6.047 1.00 93.50 80 VAL A N 1
ATOM 619 C CA . VAL A 1 80 ? -14.680 -0.184 7.519 1.00 93.50 80 VAL A CA 1
ATOM 620 C C . VAL A 1 80 ? -13.627 0.620 8.276 1.00 93.50 80 VAL A C 1
ATOM 622 O O . VAL A 1 80 ? -13.789 0.897 9.464 1.00 93.50 80 VAL A O 1
ATOM 625 N N . ALA A 1 81 ? -12.535 0.989 7.609 1.00 94.69 81 ALA A N 1
ATOM 626 C CA . ALA A 1 81 ? -11.541 1.921 8.122 1.00 94.69 81 ALA A CA 1
ATOM 627 C C . ALA A 1 81 ? -10.731 2.507 6.965 1.00 94.69 81 ALA A C 1
ATOM 629 O O . ALA A 1 81 ? -10.487 1.820 5.971 1.00 94.69 81 ALA A O 1
ATOM 630 N N . SER A 1 82 ? -10.253 3.738 7.132 1.00 96.19 82 SER A N 1
ATOM 631 C CA . SER A 1 82 ? -9.213 4.292 6.275 1.00 96.19 82 SER A CA 1
ATOM 632 C C . SER A 1 82 ? -8.076 4.898 7.086 1.00 96.19 82 SER A C 1
ATOM 634 O O . SER A 1 82 ? -8.255 5.292 8.242 1.00 96.19 82 SER A O 1
ATOM 636 N N . TYR A 1 83 ? -6.886 4.912 6.494 1.00 96.19 83 TYR A N 1
ATOM 637 C CA . TYR A 1 83 ? -5.653 5.349 7.136 1.00 96.19 83 TYR A CA 1
ATOM 638 C C . TYR A 1 83 ? -4.823 6.168 6.156 1.00 96.19 83 TYR A C 1
ATOM 640 O O . TYR A 1 83 ? -4.711 5.798 4.985 1.00 96.19 83 TYR A O 1
ATOM 648 N N . SER A 1 84 ? -4.199 7.241 6.645 1.00 94.94 84 SER A N 1
ATOM 649 C CA . SER A 1 84 ? -3.219 7.977 5.847 1.00 94.94 84 SER A CA 1
ATOM 650 C C . SER A 1 84 ? -2.020 7.078 5.544 1.00 94.94 84 SER A C 1
ATOM 652 O O . SER A 1 84 ? -1.485 6.391 6.424 1.00 94.94 84 SER A O 1
ATOM 654 N N . GLY A 1 85 ? -1.620 7.064 4.281 1.00 94.94 85 GLY A N 1
ATOM 655 C CA . GLY A 1 85 ? -0.504 6.281 3.794 1.00 94.94 85 GLY A CA 1
ATOM 656 C C . GLY A 1 85 ? 0.309 7.047 2.769 1.00 94.94 85 GLY A C 1
ATOM 657 O O . GLY A 1 85 ? 0.050 8.207 2.465 1.00 94.94 85 GLY A O 1
ATOM 658 N N . GLN A 1 86 ? 1.332 6.386 2.253 1.00 96.06 86 GLN A N 1
ATOM 659 C CA . GLN A 1 86 ? 2.204 6.929 1.230 1.00 96.06 86 GLN A CA 1
ATOM 660 C C . GLN A 1 86 ? 2.546 5.835 0.228 1.00 96.06 86 GLN A C 1
ATOM 662 O O . GLN A 1 86 ? 2.935 4.730 0.616 1.00 96.06 86 GLN A O 1
ATOM 667 N N . GLY A 1 87 ? 2.415 6.150 -1.056 1.00 95.06 87 GLY A N 1
ATOM 668 C CA . GLY A 1 87 ? 2.928 5.339 -2.155 1.00 95.06 87 GLY A CA 1
ATOM 669 C C . GLY A 1 87 ? 4.347 5.767 -2.511 1.00 95.06 87 GLY A C 1
ATOM 670 O O . GLY A 1 87 ? 4.677 6.949 -2.435 1.00 95.06 87 GLY A O 1
ATOM 671 N N . ARG A 1 88 ? 5.197 4.820 -2.901 1.00 94.19 88 ARG A N 1
ATOM 672 C CA . ARG A 1 88 ? 6.524 5.117 -3.440 1.00 94.19 88 ARG A CA 1
ATOM 673 C C . ARG A 1 88 ? 6.453 5.121 -4.957 1.00 94.19 88 ARG A C 1
ATOM 675 O O . ARG A 1 88 ? 6.043 4.125 -5.548 1.00 94.19 88 ARG A O 1
ATOM 682 N N . ILE A 1 89 ? 6.868 6.224 -5.565 1.00 93.62 89 ILE A N 1
ATOM 683 C CA . ILE A 1 89 ? 6.994 6.363 -7.018 1.00 93.62 89 ILE A CA 1
ATOM 684 C C . ILE A 1 89 ? 8.437 6.695 -7.379 1.00 93.62 89 ILE A C 1
ATOM 686 O O . ILE A 1 89 ? 9.181 7.223 -6.554 1.00 93.62 89 ILE A O 1
ATOM 690 N N . ALA A 1 90 ? 8.829 6.388 -8.608 1.00 95.50 90 ALA A N 1
ATOM 691 C CA . ALA A 1 90 ? 10.154 6.678 -9.137 1.00 95.50 90 ALA A CA 1
ATOM 692 C C . ALA A 1 90 ? 10.102 6.757 -10.666 1.00 95.50 90 ALA A C 1
ATOM 694 O O . ALA A 1 90 ? 9.179 6.229 -11.291 1.00 95.50 90 ALA A O 1
ATOM 695 N N . ASP A 1 91 ? 11.110 7.373 -11.271 1.00 95.38 91 ASP A N 1
ATOM 696 C CA . ASP A 1 91 ? 11.328 7.330 -12.713 1.00 95.38 91 ASP A CA 1
ATOM 697 C C . ASP A 1 91 ? 11.814 5.938 -13.146 1.00 95.38 91 ASP A C 1
ATOM 699 O O . ASP A 1 91 ? 12.268 5.131 -12.327 1.00 95.38 91 ASP A O 1
ATOM 703 N N . PHE A 1 92 ? 11.767 5.666 -14.454 1.00 93.62 92 PHE A N 1
ATOM 704 C CA . PHE A 1 92 ? 12.260 4.413 -15.031 1.00 93.62 92 PHE A CA 1
ATOM 705 C C . PHE A 1 92 ? 13.678 4.081 -14.539 1.00 93.62 92 PHE A C 1
ATOM 707 O O . PHE A 1 92 ? 14.586 4.926 -14.612 1.00 93.62 92 PHE A O 1
ATOM 714 N N . GLY A 1 93 ? 13.857 2.841 -14.078 1.00 95.25 93 GLY A N 1
ATOM 715 C CA . GLY A 1 93 ? 15.085 2.355 -13.453 1.00 95.25 93 GLY A CA 1
ATOM 716 C C . GLY A 1 93 ? 15.215 2.743 -11.977 1.00 95.25 93 GLY A C 1
ATOM 717 O O . GLY A 1 93 ? 16.336 2.884 -11.499 1.00 95.25 93 GLY A O 1
ATOM 718 N N . PHE A 1 94 ? 14.093 2.969 -11.281 1.00 95.62 94 PHE A N 1
ATOM 719 C CA . PHE A 1 94 ? 14.032 3.374 -9.868 1.00 95.62 94 PHE A CA 1
ATOM 720 C C . PHE A 1 94 ? 14.854 4.624 -9.533 1.00 95.62 94 PHE A C 1
ATOM 722 O O . PHE A 1 94 ? 15.485 4.738 -8.482 1.00 95.62 94 PHE A O 1
ATOM 729 N N . ARG A 1 95 ? 14.857 5.592 -10.450 1.00 97.12 95 ARG A N 1
ATOM 730 C CA . ARG A 1 95 ? 15.566 6.861 -10.260 1.00 97.12 95 ARG A CA 1
ATOM 731 C C . ARG A 1 95 ? 14.656 7.875 -9.581 1.00 97.12 95 ARG A C 1
ATOM 733 O O . ARG A 1 95 ? 13.450 7.869 -9.798 1.00 97.12 95 ARG A O 1
ATOM 740 N N . ASN A 1 96 ? 15.244 8.754 -8.772 1.00 96.31 96 ASN A N 1
ATOM 741 C CA . ASN A 1 96 ? 14.521 9.794 -8.031 1.00 96.31 96 ASN A CA 1
ATOM 742 C C . ASN A 1 96 ? 13.315 9.249 -7.230 1.00 96.31 96 ASN A C 1
ATOM 744 O O . ASN A 1 96 ? 12.202 9.767 -7.377 1.00 96.31 96 ASN A O 1
ATOM 748 N N . PRO A 1 97 ? 13.490 8.185 -6.418 1.00 95.69 97 PRO A N 1
ATOM 749 C CA . PRO A 1 97 ? 12.381 7.617 -5.672 1.00 95.69 97 PRO A CA 1
ATOM 750 C C . PRO A 1 97 ? 11.866 8.626 -4.651 1.00 95.69 97 PRO A C 1
ATOM 752 O O . PRO A 1 97 ? 12.643 9.214 -3.905 1.00 95.69 97 PRO A O 1
ATOM 755 N N . LYS A 1 98 ? 10.548 8.788 -4.585 1.00 95.50 98 LYS A N 1
ATOM 756 C CA . LYS A 1 98 ? 9.900 9.685 -3.630 1.00 95.50 98 LYS A CA 1
ATOM 757 C C . LYS A 1 98 ? 8.605 9.099 -3.103 1.00 95.50 98 LYS A C 1
ATOM 759 O O . LYS A 1 98 ? 7.940 8.299 -3.767 1.00 95.50 98 LYS A O 1
ATOM 764 N N . TRP A 1 99 ? 8.254 9.519 -1.898 1.00 94.62 99 TRP A N 1
ATOM 765 C CA . TRP A 1 99 ? 6.954 9.239 -1.311 1.00 94.62 99 TRP A CA 1
ATOM 766 C C . TRP A 1 99 ? 5.931 10.260 -1.804 1.00 94.62 99 TRP A C 1
ATOM 768 O O . TRP A 1 99 ? 6.220 11.452 -1.881 1.00 94.62 99 TRP A O 1
ATOM 778 N N . VAL A 1 100 ? 4.738 9.781 -2.132 1.00 95.50 100 VAL A N 1
ATOM 779 C CA . VAL A 1 100 ? 3.558 10.598 -2.424 1.00 95.50 100 VAL A CA 1
ATOM 780 C C . VAL A 1 100 ? 2.417 10.174 -1.521 1.00 95.50 100 VAL A C 1
ATOM 782 O O . VAL A 1 100 ? 2.356 9.014 -1.104 1.00 95.50 100 VAL A O 1
ATOM 785 N N . ASP A 1 101 ? 1.519 11.103 -1.222 1.00 96.38 101 ASP A N 1
ATOM 786 C CA . ASP A 1 101 ? 0.370 10.832 -0.367 1.00 96.38 101 ASP A CA 1
ATOM 787 C C . ASP A 1 101 ? -0.527 9.739 -0.957 1.00 96.38 101 ASP A C 1
ATOM 789 O O . ASP A 1 101 ? -0.729 9.634 -2.169 1.00 96.38 101 ASP A O 1
ATOM 793 N N . GLY A 1 102 ? -1.066 8.909 -0.072 1.00 94.56 102 GLY A N 1
ATOM 794 C CA . GLY A 1 102 ? -1.984 7.834 -0.403 1.00 94.56 102 GLY A CA 1
ATOM 795 C C . GLY A 1 102 ? -2.884 7.484 0.776 1.00 94.56 102 GLY A C 1
ATOM 796 O O . GLY A 1 102 ? -2.814 8.077 1.852 1.00 94.56 102 GLY A O 1
ATOM 797 N N . GLU A 1 103 ? -3.743 6.490 0.584 1.00 95.81 103 GLU A N 1
ATOM 798 C CA . GLU A 1 103 ? -4.689 6.054 1.609 1.00 95.81 103 GLU A CA 1
ATOM 799 C C . GLU A 1 103 ? -4.814 4.532 1.590 1.00 95.81 103 GLU A C 1
ATOM 801 O O . GLU A 1 103 ? -4.915 3.916 0.529 1.00 95.81 103 GLU A O 1
ATOM 806 N N . LEU A 1 104 ? -4.793 3.920 2.773 1.00 95.81 104 LEU A N 1
ATOM 807 C CA . LEU A 1 104 ? -5.097 2.504 2.949 1.00 95.81 104 LEU A CA 1
ATOM 808 C C . LEU A 1 104 ? -6.563 2.367 3.346 1.00 95.81 104 LEU A C 1
ATOM 810 O O . LEU A 1 104 ? -6.952 2.846 4.410 1.00 95.81 104 LEU A O 1
ATOM 814 N N . LEU A 1 105 ? -7.350 1.669 2.528 1.00 95.00 105 LEU A N 1
ATOM 815 C CA . LEU A 1 105 ? -8.736 1.319 2.834 1.00 95.00 105 LEU A CA 1
ATOM 816 C C . LEU A 1 105 ? -8.815 -0.134 3.302 1.00 95.00 105 LEU A C 1
ATOM 818 O O . LEU A 1 105 ? -8.317 -1.043 2.640 1.00 95.00 105 LEU A O 1
ATOM 822 N N . GLN A 1 106 ? -9.469 -0.356 4.437 1.00 93.81 106 GLN A N 1
ATOM 823 C CA . GLN A 1 106 ? -9.866 -1.682 4.887 1.00 93.81 106 GLN A CA 1
ATOM 824 C C . GLN A 1 106 ? -11.325 -1.903 4.495 1.00 93.81 106 GLN A C 1
ATOM 826 O O . GLN A 1 106 ? -12.194 -1.131 4.901 1.00 93.81 106 GLN A O 1
ATOM 831 N N . LEU A 1 107 ? -11.591 -2.958 3.728 1.00 92.56 107 LEU A N 1
ATOM 832 C CA . LEU A 1 107 ? -12.931 -3.311 3.259 1.00 92.56 107 LEU A CA 1
ATOM 833 C C . LEU A 1 107 ? -13.503 -4.476 4.078 1.00 92.56 107 LEU A C 1
ATOM 835 O O . LEU A 1 107 ? -12.754 -5.309 4.590 1.00 92.56 107 LEU A O 1
ATOM 839 N N . ASN A 1 108 ? -14.830 -4.551 4.192 1.00 90.44 108 ASN A N 1
ATOM 840 C CA . ASN A 1 108 ? -15.539 -5.623 4.902 1.00 90.44 108 ASN A CA 1
ATOM 841 C C . ASN A 1 108 ? -15.552 -6.971 4.150 1.00 90.44 108 ASN A C 1
ATOM 843 O O . ASN A 1 108 ? -16.001 -7.966 4.716 1.00 90.44 108 ASN A O 1
ATOM 847 N N . GLY A 1 109 ? -15.085 -7.006 2.896 1.00 82.31 109 GLY A N 1
ATOM 848 C CA . GLY A 1 109 ? -15.021 -8.213 2.069 1.00 82.31 109 GLY A CA 1
ATOM 849 C C . GLY A 1 109 ? -16.382 -8.780 1.656 1.00 82.31 109 GLY A C 1
ATOM 850 O O . GLY A 1 109 ? -16.431 -9.881 1.111 1.00 82.31 109 GLY A O 1
ATOM 851 N N . LYS A 1 110 ? -17.485 -8.064 1.910 1.00 80.19 110 LYS A N 1
ATOM 852 C CA . LYS A 1 110 ? -18.802 -8.463 1.417 1.00 80.19 110 LYS A CA 1
ATOM 853 C C . LYS A 1 110 ? -18.831 -8.217 -0.087 1.00 80.19 110 LYS A C 1
ATOM 855 O O . LYS A 1 110 ? -18.723 -7.079 -0.532 1.00 80.19 110 LYS A O 1
ATOM 860 N N . VAL A 1 111 ? -18.932 -9.298 -0.849 1.00 59.59 111 VAL A N 1
ATOM 861 C CA . VAL A 1 111 ? -19.225 -9.235 -2.281 1.00 59.59 111 VAL A CA 1
ATOM 862 C C . VAL A 1 111 ? -20.700 -8.850 -2.404 1.00 59.59 111 VAL A C 1
ATOM 864 O O . VAL A 1 111 ? -21.533 -9.465 -1.735 1.00 59.59 111 VAL A O 1
ATOM 867 N N . VAL A 1 112 ? -20.990 -7.797 -3.172 1.00 54.78 112 VAL A N 1
ATOM 868 C CA . VAL A 1 112 ? -22.361 -7.448 -3.578 1.00 54.78 112 VAL A CA 1
ATOM 869 C C . VAL A 1 112 ? -22.838 -8.452 -4.616 1.00 54.78 112 VAL A C 1
ATOM 871 O O . VAL A 1 112 ? -22.037 -8.749 -5.532 1.00 54.78 112 VAL A O 1
#

Sequence (112 aa):
LYVGAFGPYGTEVVQLRRKYGQWSGEGEKSSDMEFFEYVEAVKLTGDLNVPAGEVTFRAKIGKGSRLPNRGKFPDELGVVASYSGQGRIADFGFRNPKWVDGELLQLNGKVV

InterPro domains:
  IPR044680 Protein EXECUTER 1/2 [PTHR33917] (1-110)

Foldseek 3Di:
DDWDADPPQGIFDWDKDWDWFAPDDDDDPDPPGDIFTKIFIATCCQDQQGGGRDTFKMWGDDPVQWDDPPVPDDCVQQFPTKGKMWGWTGPGNNHPIDTDTDMDTDGPPDDD